Protein 3HZP (pdb70)

Solvent-accessible surface area: 6982 Å² total

B-factor: mean 21.17, std 9.74, range [8.35, 61.22]

Organism: Prochlorococcus marinus (strain NATL2A) (NCBI:txid59920)

Nearest PDB structures (foldseek):
  3hzp-assembly1_A-2  TM=1.008E+00  e=1.334E-22  Prochlorococcus marinus str. NATL2A
  3fsd-assembly1_A-2  TM=8.360E-01  e=8.174E-07  Rhodospirillum rubrum ATCC 11170
  3ksp-assembly1_A-2  TM=8.230E-01  e=1.233E-06  Exiguobacterium sibiricum 255-15
  3rob-assembly2_D  TM=6.794E-01  e=1.276E-04  Planctopirus limnophila DSM 3776
  1tp6-assembly1_A  TM=5.266E-01  e=1.057E-03  Pseudomonas aeruginosa PAO1

Sequence (123 aa):
SSKKEEEILLSSSILEAFASTTERGSSFFFLDNNATADFLFIRPSGNPLDAKGFENWSSGDLVLEEESAEITKVHKFELLGSSNAAICVFTLGSKFTTYKGTQNDDLPTVTSIFKKIDEKWKVVAWQRSSSGQSDTLW

Foldseek 3Di:
DVVVQVVVLVALVFAQPNLQSCVPFADQQEWEQEQVRDTDHNPRSSVCVVVQKGWPGKDQPDWDDWDAPPPFKIKIKTWMWTWMGGNHRIDIFTWIDIWMWGADPNDIGTYYYIHGGPDDVPD

CATH classification: 3.10.450.50

Structure (mmCIF, N/CA/C/O backbone):
data_3HZP
#
_entry.id   3HZP
#
_cell.length_a   58.046
_cell.length_b   58.046
_cell.length_c   63.620
_cell.angle_alpha   90.000
_cell.angle_beta   90.000
_cell.angle_gamma   120.000
#
_symmetry.space_group_name_H-M   'P 32 2 1'
#
loop_
_entity.id
_entity.type
_entity.pdbx_description
1 polymer 'NTF2-like protein of unknown function'
2 non-polymer 'PENTAETHYLENE GLYCOL'
3 water water
#
loop_
_atom_site.group_PDB
_atom_site.id
_atom_site.type_symbol
_atom_site.label_atom_id
_atom_site.label_alt_id
_atom_site.label_comp_id
_atom_site.label_asym_id
_atom_site.label_entity_id
_atom_site.label_seq_id
_atom_site.pdbx_PDB_ins_code
_atom_site.Cartn_x
_atom_site.Cartn_y
_atom_site.Cartn_z
_atom_site.occupancy
_atom_site.B_iso_or_equiv
_atom_site.auth_seq_id
_atom_site.auth_comp_id
_atom_site.auth_asym_id
_atom_site.auth_atom_id
_atom_site.pdbx_PDB_model_num
ATOM 9 N N . SER A 1 3 ? 21.053 10.985 -3.003 1.00 37.04 2 SER A N 1
ATOM 10 C CA . SER A 1 3 ? 21.272 9.662 -2.463 1.00 32.31 2 SER A CA 1
ATOM 11 C C . SER A 1 3 ? 22.110 9.756 -1.223 1.00 32.34 2 SER A C 1
ATOM 12 O O . SER A 1 3 ? 22.877 10.694 -1.056 1.00 29.85 2 SER A O 1
A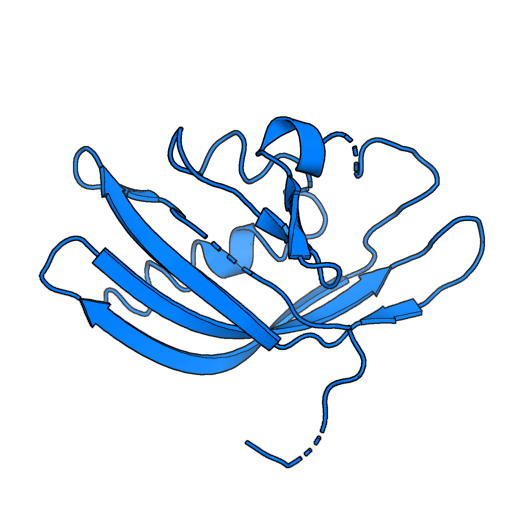TOM 15 N N . SER A 1 4 ? 21.965 8.783 -0.332 1.00 28.04 3 SER A N 1
ATOM 16 C CA . SER A 1 4 ? 22.797 8.781 0.858 1.00 24.72 3 SER A CA 1
ATOM 17 C C . SER A 1 4 ? 24.243 8.627 0.535 1.00 22.04 3 SER A C 1
ATOM 18 O O . SER A 1 4 ? 25.089 9.166 1.273 1.00 24.67 3 SER A O 1
ATOM 21 N N A LYS A 1 5 ? 24.609 7.872 -0.485 0.50 21.62 4 LYS A N 1
ATOM 22 N N B LYS A 1 5 ? 24.544 7.908 -0.536 0.50 21.99 4 LYS A N 1
ATOM 23 C CA A LYS A 1 5 ? 26.010 7.807 -0.798 0.50 22.80 4 LYS A CA 1
ATOM 24 C CA B LYS A 1 5 ? 25.904 7.707 -0.967 0.50 22.38 4 LYS A CA 1
ATOM 25 C C A LYS A 1 5 ? 26.402 9.283 -0.932 0.50 22.91 4 LYS A C 1
ATOM 26 C C B LYS A 1 5 ? 26.565 9.076 -1.220 0.50 21.88 4 LYS A C 1
ATOM 27 O O A LYS A 1 5 ? 27.117 9.827 -0.122 0.50 21.84 4 LYS A O 1
ATOM 28 O O B LYS A 1 5 ? 27.714 9.287 -0.819 0.50 16.65 4 LYS A O 1
ATOM 39 N N . GLU A 1 6 ? 25.814 9.973 -1.890 1.00 24.41 5 GLU A N 1
ATOM 40 C CA . GLU A 1 6 ? 26.218 11.373 -2.145 1.00 22.74 5 GLU A CA 1
ATOM 41 C C . GLU A 1 6 ? 26.304 12.318 -0.907 1.00 22.51 5 GLU A C 1
ATOM 42 O O . GLU A 1 6 ? 27.251 13.092 -0.788 1.00 21.27 5 GLU A O 1
ATOM 45 N N A GLU A 1 7 ? 25.345 12.230 0.006 0.50 22.45 6 GLU A N 1
ATOM 46 N N B GLU A 1 7 ? 25.365 12.229 0.024 0.50 23.06 6 GLU A N 1
ATOM 47 C CA A GLU A 1 7 ? 25.341 13.005 1.244 0.50 20.59 6 GLU A CA 1
ATOM 48 C CA B GLU A 1 7 ? 25.390 13.060 1.222 0.50 22.27 6 GLU A CA 1
ATOM 49 C C A GLU A 1 7 ? 26.581 12.676 2.114 0.50 20.63 6 GLU A C 1
ATOM 50 C C B GLU A 1 7 ? 26.558 12.684 2.174 0.50 21.20 6 GLU A C 1
ATOM 51 O O A GLU A 1 7 ? 27.290 13.558 2.640 0.50 19.32 6 GLU A O 1
ATOM 52 O O B GLU A 1 7 ? 27.202 13.551 2.813 0.50 18.39 6 GLU A O 1
ATOM 63 N N . ILE A 1 8 ? 26.813 11.389 2.283 1.00 20.33 7 ILE A N 1
ATOM 64 C CA . ILE A 1 8 ? 27.943 10.902 3.082 1.00 18.27 7 ILE A CA 1
ATOM 65 C C . ILE A 1 8 ? 29.271 11.208 2.369 1.00 17.96 7 ILE A C 1
ATOM 66 O O . ILE A 1 8 ? 30.237 11.643 3.015 1.00 16.88 7 ILE A O 1
ATOM 71 N N A LEU A 1 9 ? 29.299 11.089 1.048 0.50 16.60 8 LEU A N 1
ATOM 72 N N B LEU A 1 9 ? 29.354 11.034 1.049 0.50 17.43 8 LEU A N 1
ATOM 73 C CA A LEU A 1 9 ? 30.459 11.480 0.291 0.50 17.10 8 LEU A CA 1
ATOM 74 C CA B LEU A 1 9 ? 30.597 11.318 0.338 0.50 18.54 8 LEU A CA 1
ATOM 75 C C A LEU A 1 9 ? 30.720 12.975 0.464 0.50 13.85 8 LEU A C 1
ATOM 76 C C B LEU A 1 9 ? 30.953 12.793 0.461 0.50 16.49 8 LEU A C 1
ATOM 77 O O A LEU A 1 9 ? 31.862 13.386 0.541 0.50 13.21 8 LEU A O 1
ATOM 78 O O B LEU A 1 9 ? 32.122 13.144 0.521 0.50 17.33 8 LEU A O 1
ATOM 83 N N A SER A 1 10 ? 29.675 13.788 0.543 0.35 14.70 9 SER A N 1
ATOM 84 N N B SER A 1 10 ? 29.942 13.647 0.498 0.35 15.93 9 SER A N 1
ATOM 85 N N C SER A 1 10 ? 29.624 13.767 0.575 0.30 15.71 9 SER A N 1
ATOM 86 C CA A SER A 1 10 ? 29.883 15.230 0.719 0.35 15.69 9 SER A CA 1
ATOM 87 C CA B SER A 1 10 ? 30.159 15.081 0.659 0.35 16.06 9 SER A CA 1
ATOM 88 C CA C SER A 1 10 ? 29.893 15.197 0.721 0.30 16.71 9 SER A CA 1
ATOM 89 C C A SER A 1 10 ? 30.589 15.497 2.050 0.35 16.39 9 SER A C 1
ATOM 90 C C B SER A 1 10 ? 30.763 15.365 2.034 0.35 15.36 9 SER A C 1
ATOM 91 C C C SER A 1 10 ? 30.626 15.454 2.033 0.30 16.65 9 SER A C 1
ATOM 92 O O A SER A 1 10 ? 31.413 16.407 2.174 0.35 16.51 9 SER A O 1
ATOM 93 O O B SER A 1 10 ? 31.709 16.152 2.178 0.35 13.64 9 SER A O 1
ATOM 94 O O C SER A 1 10 ? 31.512 16.307 2.121 0.30 17.03 9 SER A O 1
ATOM 101 N N . ILE A 1 11 ? 30.238 14.725 3.073 1.00 15.18 10 ILE A N 1
ATOM 102 C CA . ILE A 1 11 ? 30.865 14.872 4.384 1.00 15.24 10 ILE A CA 1
ATOM 103 C C . ILE A 1 11 ? 32.339 14.447 4.322 1.00 14.55 10 ILE A C 1
ATOM 104 O O . ILE A 1 11 ? 33.235 15.127 4.854 1.00 14.39 10 ILE A O 1
ATOM 109 N N . LEU A 1 12 ? 32.621 13.339 3.651 1.00 13.92 11 LEU A N 1
ATOM 110 C CA . LEU A 1 12 ? 33.992 12.888 3.527 1.00 14.67 11 LEU A CA 1
ATOM 111 C C . LEU A 1 12 ? 34.861 13.847 2.716 1.00 13.38 11 LEU A C 1
ATOM 112 O O . LEU A 1 12 ? 36.012 14.070 3.033 1.00 14.78 11 LEU A O 1
ATOM 117 N N . GLU A 1 13 ? 34.300 14.481 1.689 1.00 14.44 12 GLU A N 1
ATOM 118 C CA . GLU A 1 13 ? 35.034 15.511 0.957 1.00 13.89 12 GLU A CA 1
ATOM 119 C C . GLU A 1 13 ? 35.379 16.681 1.857 1.00 15.02 12 GLU A C 1
ATOM 120 O O . GLU A 1 13 ? 36.431 17.309 1.700 1.00 15.33 12 GLU A O 1
ATOM 126 N N . ALA A 1 14 ? 34.480 17.016 2.788 1.00 13.67 13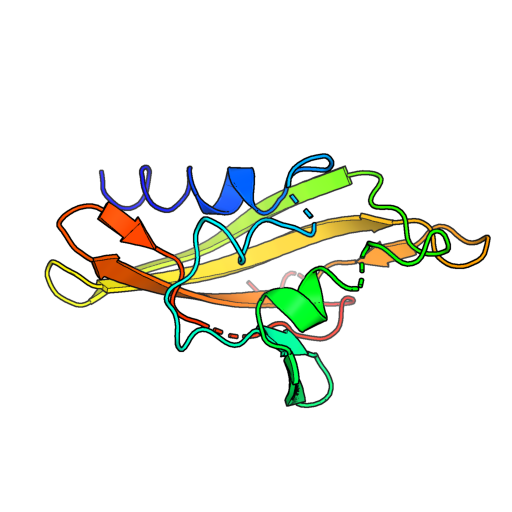 ALA A N 1
ATOM 127 C CA . ALA A 1 14 ? 34.786 18.096 3.692 1.00 14.80 13 ALA A CA 1
ATOM 128 C C . ALA A 1 14 ? 35.893 17.723 4.654 1.00 14.71 13 ALA A C 1
ATOM 129 O O . ALA A 1 14 ? 36.722 18.574 4.987 1.00 17.60 13 ALA A O 1
ATOM 131 N N . PHE A 1 15 ? 35.898 16.492 5.133 1.00 14.17 14 PHE A N 1
ATOM 132 C CA . PHE A 1 15 ? 37.014 15.987 5.942 1.00 15.42 14 PHE A CA 1
ATOM 133 C C . PHE A 1 15 ? 38.337 16.084 5.184 1.00 16.73 14 PHE A C 1
ATOM 134 O O . PHE A 1 15 ? 39.359 16.535 5.754 1.00 17.20 14 PHE A O 1
ATOM 142 N N . ALA A 1 16 ? 38.305 15.701 3.916 1.00 15.98 15 ALA A N 1
ATOM 143 C CA . ALA A 1 16 ? 39.501 15.656 3.060 1.00 17.45 15 ALA A CA 1
ATOM 144 C C . ALA A 1 16 ? 39.717 16.972 2.408 1.00 22.30 15 ALA A C 1
ATOM 145 O O . ALA A 1 16 ? 39.721 17.058 1.187 1.00 30.09 15 ALA A O 1
ATOM 147 N N . SER A 1 17 ? 39.821 17.991 3.207 1.00 23.33 16 SER A N 1
ATOM 148 C CA . SER A 1 17 ? 40.024 19.333 2.694 1.00 24.66 16 SER A CA 1
ATOM 149 C C . SER A 1 17 ? 41.088 19.970 3.533 1.00 23.80 16 SER A C 1
ATOM 150 O O . SER A 1 17 ? 41.229 19.746 4.705 1.00 23.48 16 SER A O 1
ATOM 153 N N A THR A 1 18 ? 41.911 20.779 2.890 0.50 21.34 17 THR A N 1
ATOM 154 N N B THR A 1 18 ? 41.909 20.785 2.893 0.50 22.45 17 THR A N 1
ATOM 155 C CA A THR A 1 18 ? 43.051 21.336 3.549 0.50 19.15 17 THR A CA 1
ATOM 156 C CA B THR A 1 18 ? 43.064 21.322 3.548 0.50 21.43 17 THR A CA 1
ATOM 157 C C A THR A 1 18 ? 42.717 22.303 4.694 0.50 21.65 17 THR A C 1
ATOM 158 C C B THR A 1 18 ? 42.718 22.294 4.695 0.50 22.73 17 THR A C 1
ATOM 159 O O A THR A 1 18 ? 43.410 22.355 5.705 0.50 27.20 17 THR A O 1
ATOM 160 O O B THR A 1 18 ? 43.408 22.345 5.708 0.50 27.94 17 THR A O 1
ATOM 167 N N . GLU A 1 19 ? 41.644 23.050 4.527 1.00 22.69 18 GLU A N 1
ATOM 168 C CA . GLU A 1 19 ? 41.239 24.009 5.552 1.00 24.44 18 GLU A CA 1
ATOM 169 C C . GLU A 1 19 ? 40.430 23.342 6.662 1.00 24.19 18 GLU A C 1
ATOM 170 O O . GLU A 1 19 ? 40.466 23.814 7.783 1.00 29.20 18 GLU A O 1
ATOM 176 N N . ARG A 1 20 ? 39.713 22.263 6.352 1.00 20.71 19 ARG A N 1
ATOM 177 C CA . ARG A 1 20 ? 38.735 21.756 7.329 1.00 20.38 19 ARG A CA 1
ATOM 178 C C . ARG A 1 20 ? 39.183 20.499 8.066 1.00 19.63 19 ARG A C 1
ATOM 179 O O . ARG A 1 20 ? 38.595 20.203 9.118 1.00 19.78 19 ARG A O 1
ATOM 191 N N . GLY A 1 22 ? 41.567 19.444 10.140 1.00 17.56 21 GLY A N 1
ATOM 192 C CA . GLY A 1 22 ? 41.998 19.414 11.519 1.00 17.05 21 GLY A CA 1
ATOM 193 C C . GLY A 1 22 ? 40.853 19.492 12.535 1.00 15.94 21 GLY A C 1
ATOM 194 O O . GLY A 1 22 ? 40.822 18.770 13.535 1.00 17.71 21 GLY A O 1
ATOM 195 N N A SER A 1 23 ? 39.961 20.440 12.330 0.50 17.38 22 SER A N 1
ATOM 196 N N B SER A 1 23 ? 39.869 20.341 12.239 0.50 18.92 22 SER A N 1
ATOM 197 C CA A SER A 1 23 ? 38.925 20.692 13.313 0.50 16.26 22 SER A CA 1
ATOM 198 C CA B SER A 1 23 ? 38.697 20.523 13.118 0.50 18.56 22 SER A CA 1
ATOM 199 C C A SER A 1 23 ? 37.651 19.942 13.004 0.50 14.99 22 SER A C 1
ATOM 200 C C B SER A 1 23 ? 37.446 19.746 12.644 0.50 18.34 22 SER A C 1
ATOM 201 O O A SER A 1 23 ? 36.647 20.133 13.690 0.50 14.07 22 SER A O 1
ATOM 202 O O B SER A 1 23 ? 36.351 19.882 13.203 0.50 17.11 22 SER A O 1
ATOM 207 N N A PHE A 1 24 ? 37.688 19.118 11.956 0.50 14.89 23 PHE A N 1
ATOM 208 N N B PHE A 1 24 ? 37.594 18.944 11.600 0.50 16.60 23 PHE A N 1
ATOM 209 C CA A PHE A 1 24 ? 36.463 18.581 11.374 0.50 14.18 23 PHE A CA 1
ATOM 210 C CA B PHE A 1 24 ? 36.428 18.271 11.021 0.50 15.08 23 PHE A CA 1
ATOM 211 C C A PHE A 1 24 ? 35.631 17.778 12.342 0.50 14.20 23 PHE A C 1
ATOM 212 C C B PHE A 1 24 ? 35.605 17.489 12.068 0.50 15.60 23 PHE A C 1
ATOM 213 O O A PHE A 1 24 ? 34.414 17.988 12.464 0.50 11.55 23 PHE A O 1
ATOM 214 O O B PHE A 1 24 ? 34.358 17.445 11.983 0.50 13.50 23 PHE A O 1
ATOM 229 N N . PHE A 1 25 ? 36.281 16.843 13.014 1.00 16.07 24 PHE A N 1
ATOM 230 C CA . PHE A 1 25 ? 35.557 15.968 13.943 1.00 15.20 24 PHE A CA 1
ATOM 231 C C . PHE A 1 25 ? 34.910 16.762 15.059 1.00 16.77 24 PHE A C 1
ATOM 232 O O . PHE A 1 25 ? 33.875 16.365 15.579 1.00 16.60 24 PHE A O 1
ATOM 240 N N . LEU A 1 26 ? 35.479 17.886 15.423 1.00 19.35 25 LEU A N 1
ATOM 241 C CA . LEU A 1 26 ? 34.822 18.729 16.435 1.00 21.46 25 LEU A CA 1
ATOM 242 C C . LEU A 1 26 ? 33.394 19.138 16.051 1.00 27.91 25 LEU A C 1
ATOM 243 O O . LEU A 1 26 ? 32.518 19.145 16.900 1.00 29.52 25 LEU A O 1
ATOM 248 N N . ASP A 1 27 ? 33.173 19.417 14.772 1.00 31.31 26 ASP A N 1
ATOM 249 C CA . ASP A 1 27 ? 31.870 19.869 14.265 1.00 32.60 26 ASP A CA 1
ATOM 250 C C . ASP A 1 27 ? 30.978 18.787 13.643 1.00 29.31 26 ASP A C 1
ATOM 251 O O . ASP A 1 27 ? 29.755 18.920 13.580 1.00 32.19 26 ASP A O 1
ATOM 256 N N A ASN A 1 28 ? 31.581 17.719 13.174 0.50 23.22 27 ASN A N 1
ATOM 257 N N B ASN A 1 28 ? 31.582 17.728 13.136 0.50 23.06 27 ASN A N 1
ATOM 258 C CA A ASN A 1 28 ? 30.846 16.787 12.365 0.50 23.26 27 ASN A CA 1
ATOM 259 C CA B ASN A 1 28 ? 30.845 16.783 12.322 0.50 22.96 27 ASN A CA 1
ATOM 260 C C A ASN A 1 28 ? 30.734 15.409 12.947 0.50 21.85 27 ASN A C 1
ATOM 261 C C B ASN A 1 28 ? 30.873 15.358 12.841 0.50 20.93 27 ASN A C 1
ATOM 262 O O A ASN A 1 28 ? 29.992 14.573 12.439 0.50 24.70 27 ASN A O 1
ATOM 263 O O B ASN A 1 28 ? 30.407 14.426 12.148 0.50 18.05 27 ASN A O 1
ATOM 272 N N . ALA A 1 29 ? 31.483 15.149 14.006 1.00 17.10 28 ALA A N 1
ATOM 273 C CA . ALA A 1 29 ? 31.521 13.834 14.545 1.00 17.00 28 ALA A CA 1
ATOM 274 C C . ALA A 1 29 ? 30.591 13.739 15.738 1.00 15.79 28 ALA A C 1
ATOM 275 O O . ALA A 1 29 ? 30.321 14.740 16.424 1.00 14.92 28 ALA A O 1
ATOM 277 N N . THR A 1 30 ? 30.140 12.521 15.974 1.00 14.59 29 THR A N 1
ATOM 278 C CA . THR A 1 30 ? 29.335 12.208 17.139 1.0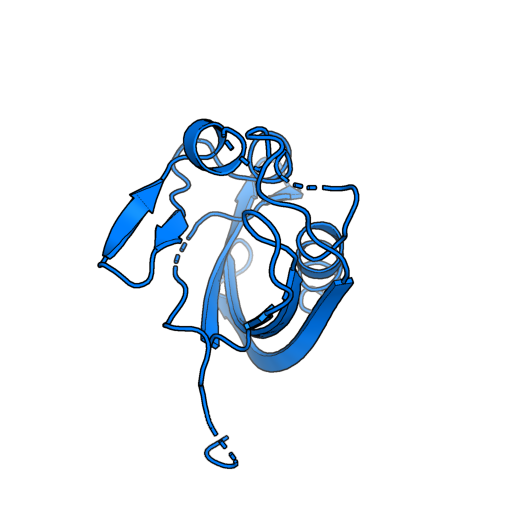0 14.15 29 THR A CA 1
ATOM 279 C C . THR A 1 30 ? 30.223 12.286 18.377 1.00 15.56 29 THR A C 1
ATOM 280 O O . THR A 1 30 ? 31.445 12.207 18.303 1.00 14.90 29 THR A O 1
ATOM 284 N N . ALA A 1 31 ? 29.618 12.474 19.540 1.00 13.48 30 ALA A N 1
ATOM 285 C CA . ALA A 1 31 ? 30.381 12.622 20.771 1.00 14.79 30 ALA A CA 1
ATOM 286 C C . ALA A 1 31 ? 31.262 11.447 21.095 1.00 16.57 30 ALA A C 1
ATOM 287 O O . ALA A 1 31 ? 32.284 11.614 21.778 1.00 18.94 30 ALA A O 1
ATOM 289 N N . ASP A 1 32 ? 30.830 10.268 20.722 1.00 16.66 31 ASP A N 1
ATOM 290 C CA . AS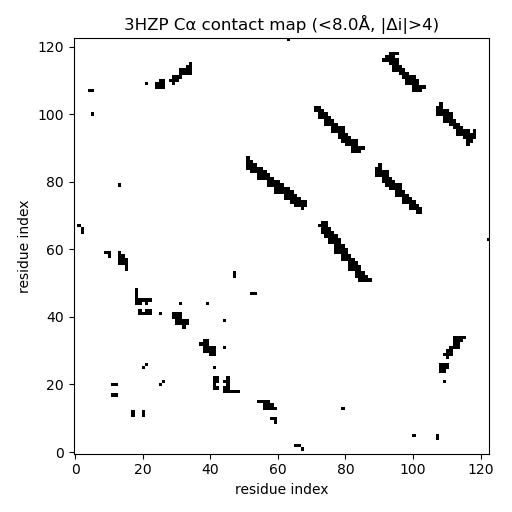P A 1 32 ? 31.601 9.050 21.035 1.00 20.28 31 ASP A CA 1
ATOM 291 C C . ASP A 1 32 ? 32.511 8.582 19.885 1.00 17.59 31 ASP A C 1
ATOM 292 O O . ASP A 1 32 ? 33.056 7.487 19.908 1.00 18.91 31 ASP A O 1
ATOM 297 N N . PHE A 1 33 ? 32.652 9.425 18.878 1.00 14.03 32 PHE A N 1
ATOM 298 C CA . PHE A 1 33 ? 33.616 9.191 17.801 1.00 13.67 32 PHE A CA 1
ATOM 299 C C . PHE A 1 33 ? 35.025 9.043 18.348 1.00 13.86 32 PHE A C 1
ATOM 300 O O . PHE A 1 33 ? 35.447 9.795 19.209 1.00 14.73 32 PHE A O 1
ATOM 308 N N . LEU A 1 34 ? 35.763 8.097 17.763 1.00 13.58 33 LEU A N 1
ATOM 309 C CA . LEU A 1 34 ? 37.213 8.060 17.870 1.00 12.35 33 LEU A CA 1
ATOM 310 C C . LEU A 1 34 ? 37.807 7.802 16.496 1.00 12.57 33 LEU A C 1
ATOM 311 O O . LEU A 1 34 ? 37.182 7.179 15.642 1.00 12.99 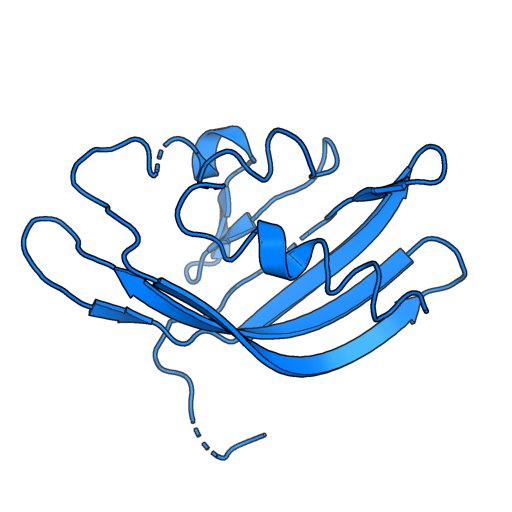33 LEU A O 1
ATOM 316 N N . PHE A 1 35 ? 39.026 8.281 16.325 1.00 11.49 34 PHE A N 1
ATOM 317 C CA . PHE A 1 35 ? 39.858 8.080 15.148 1.00 11.87 34 PHE A CA 1
ATOM 318 C C . PHE A 1 35 ? 40.962 7.114 15.527 1.00 12.01 34 PHE A C 1
ATOM 319 O O . PHE A 1 35 ? 41.730 7.394 16.466 1.00 12.61 34 PHE A O 1
ATOM 327 N N . ILE A 1 36 ? 41.016 5.961 14.869 1.00 11.27 35 ILE A N 1
ATOM 328 C CA . ILE A 1 36 ? 41.991 4.911 15.177 1.00 11.51 35 ILE A CA 1
ATOM 329 C C . ILE A 1 36 ? 43.169 5.043 14.252 1.00 11.31 35 ILE A C 1
ATOM 330 O O . ILE A 1 36 ? 43.049 4.890 13.054 1.00 12.36 35 ILE A O 1
ATOM 335 N N . ARG A 1 37 ? 44.307 5.410 14.838 1.00 12.45 36 ARG A N 1
ATOM 336 C CA . ARG A 1 37 ? 45.566 5.559 14.120 1.00 12.21 36 ARG A CA 1
ATOM 337 C C . ARG A 1 37 ? 46.107 4.207 13.652 1.00 12.63 36 ARG A C 1
ATOM 338 O O . ARG A 1 37 ? 45.667 3.135 14.143 1.00 11.57 36 ARG A O 1
ATOM 346 N N . PRO A 1 38 ? 47.093 4.225 12.748 1.00 11.87 37 PRO A N 1
ATOM 347 C CA . PRO A 1 38 ? 47.656 2.963 12.274 1.00 12.78 37 PRO A CA 1
ATOM 348 C C . PRO A 1 38 ? 48.189 2.071 13.392 1.00 12.68 37 PRO A C 1
ATOM 349 O O . PRO A 1 38 ? 48.162 0.836 13.251 1.00 11.96 37 PRO A O 1
ATOM 353 N N . SER A 1 39 ? 48.689 2.651 14.485 1.00 12.00 38 SER A N 1
ATOM 354 C CA . SER A 1 39 ? 49.108 1.928 15.649 1.00 10.60 38 SER A CA 1
ATOM 355 C C . SER A 1 39 ? 47.997 1.208 16.403 1.00 11.59 38 SER A C 1
ATOM 356 O O . SER A 1 39 ? 48.297 0.354 17.253 1.00 12.14 38 SER A O 1
ATOM 359 N N . GLY A 1 40 ? 46.753 1.587 16.143 1.00 12.19 39 GLY A N 1
ATOM 360 C CA . GLY A 1 40 ? 45.623 1.138 16.932 1.00 10.91 39 GLY A CA 1
ATOM 361 C C . GLY A 1 40 ? 45.229 2.095 18.037 1.00 11.50 39 GLY A C 1
ATOM 362 O O . GLY A 1 40 ? 44.233 1.907 18.721 1.00 12.40 39 GLY A O 1
ATOM 363 N N . ASN A 1 41 ? 46.070 3.119 18.267 1.00 11.92 40 ASN A N 1
ATOM 364 C CA . ASN A 1 41 ? 45.830 4.017 19.389 1.00 11.91 40 ASN A CA 1
ATOM 365 C C . ASN A 1 41 ? 44.773 5.074 19.020 1.00 10.72 40 ASN A C 1
ATOM 366 O O . ASN A 1 41 ? 44.860 5.705 17.957 1.00 12.03 40 ASN A O 1
ATOM 371 N N . PRO A 1 42 ? 43.749 5.227 19.849 1.00 12.58 41 PRO A N 1
ATOM 372 C CA . PRO A 1 42 ? 42.688 6.180 19.532 1.00 12.79 41 PRO A CA 1
ATOM 373 C C . PRO A 1 42 ? 43.054 7.621 19.753 1.00 12.98 41 PRO A C 1
ATOM 374 O O . PRO A 1 42 ? 43.873 7.941 20.638 1.00 12.96 41 PRO A O 1
ATOM 378 N N . LEU A 1 43 ? 42.410 8.483 18.969 1.00 12.49 42 LEU A N 1
ATOM 379 C CA . LEU A 1 43 ? 42.361 9.934 19.230 1.00 12.57 42 LEU A CA 1
ATOM 380 C C . LEU A 1 43 ? 40.916 10.370 19.207 1.00 13.72 42 LEU A C 1
ATOM 381 O O . LEU A 1 43 ? 40.144 9.923 18.366 1.00 14.19 42 LEU A O 1
ATOM 386 N N . ASP A 1 44 ? 40.540 11.248 20.127 1.00 13.53 43 ASP A N 1
ATOM 387 C CA . ASP A 1 44 ? 39.228 11.865 20.024 1.00 14.40 43 ASP A CA 1
ATOM 388 C C . ASP A 1 44 ? 39.281 13.116 19.118 1.00 13.06 43 ASP A C 1
ATOM 389 O O . ASP A 1 44 ? 40.316 13.446 18.520 1.00 13.34 43 ASP A O 1
ATOM 394 N N . ALA A 1 45 ? 38.138 13.791 18.947 1.00 13.43 44 ALA A N 1
ATOM 395 C CA . ALA A 1 45 ? 38.092 14.910 18.002 1.00 13.25 44 ALA A CA 1
ATOM 396 C C . ALA A 1 45 ? 39.111 15.987 18.366 1.00 14.45 44 ALA A C 1
ATOM 397 O O . ALA A 1 45 ? 39.764 16.566 17.491 1.00 14.56 44 ALA A O 1
ATOM 399 N N . LYS A 1 46 ? 39.272 16.265 19.647 1.00 12.99 45 LYS A N 1
ATOM 400 C CA . LYS A 1 46 ? 40.219 17.292 20.076 1.00 14.03 45 LYS A CA 1
ATOM 401 C C . LYS A 1 46 ? 41.655 16.830 19.897 1.00 14.66 45 LYS A C 1
ATOM 402 O O . LYS A 1 46 ? 42.500 17.596 19.447 1.00 16.11 45 LYS A O 1
ATOM 406 N N . GLY A 1 47 ? 41.920 15.582 20.230 1.00 15.11 46 GLY A N 1
ATOM 407 C CA . GLY A 1 47 ? 43.233 14.996 19.993 1.00 15.37 46 GLY A CA 1
ATOM 408 C C . GLY A 1 47 ? 43.632 15.065 18.536 1.00 16.28 46 GLY A C 1
ATOM 409 O O . GLY A 1 47 ? 44.799 15.351 18.191 1.00 17.47 46 GLY A O 1
ATOM 410 N N . PHE A 1 48 ? 42.672 14.807 17.651 1.00 15.11 47 PHE A N 1
ATOM 411 C CA . PHE A 1 48 ? 42.939 14.879 16.217 1.00 15.21 47 PHE A CA 1
ATOM 412 C C . PHE A 1 48 ? 43.278 16.326 15.820 1.00 15.85 47 PHE A C 1
ATOM 413 O O . PHE A 1 48 ? 44.229 16.579 15.089 1.00 16.41 47 PHE A O 1
ATOM 421 N N . GLU A 1 49 ? 42.505 17.282 16.318 1.00 15.04 48 GLU A N 1
ATOM 422 C CA . GLU A 1 49 ? 42.754 18.658 15.982 1.00 17.25 48 GLU A CA 1
ATOM 423 C C . GLU A 1 49 ? 44.122 19.085 16.512 1.00 18.35 48 GLU A C 1
ATOM 424 O O . GLU A 1 49 ? 44.813 19.857 15.863 1.00 18.74 48 GLU A O 1
ATOM 430 N N . ASN A 1 50 ? 44.491 18.573 17.679 1.00 16.55 49 ASN A N 1
ATOM 431 C CA . ASN A 1 50 ? 45.779 18.955 18.306 1.00 19.25 49 ASN A CA 1
ATOM 432 C C . ASN A 1 50 ? 46.971 18.551 17.448 1.00 22.67 49 ASN A C 1
ATOM 433 O O . ASN A 1 50 ? 48.021 19.210 17.455 1.00 21.67 49 ASN A O 1
ATOM 454 N N . TRP A 1 52 ? 47.054 18.493 14.197 1.00 32.22 51 TRP A N 1
ATOM 455 C CA . TRP A 1 52 ? 47.134 19.373 13.044 1.00 35.55 51 TRP A CA 1
ATOM 456 C C . TRP A 1 52 ? 47.412 20.790 13.460 1.00 38.42 51 TRP A C 1
ATOM 457 O O . TRP A 1 52 ? 47.734 21.622 12.622 1.00 40.99 51 TRP A O 1
ATOM 468 N N . SER A 1 53 ? 47.302 21.067 14.755 1.00 43.29 52 SER A N 1
ATOM 469 C CA . SER A 1 53 ? 47.522 22.412 15.266 1.00 45.70 52 SER A CA 1
ATOM 470 C C . SER A 1 53 ? 49.010 22.660 15.451 1.00 49.04 52 SER A C 1
ATOM 471 O O . SER A 1 53 ? 49.441 23.793 15.663 1.00 50.07 52 SER A O 1
ATOM 474 N N . SER A 1 54 ? 49.795 21.595 15.366 1.00 50.44 53 SER A N 1
ATOM 475 C CA . SER A 1 54 ? 51.199 21.648 15.756 1.00 51.87 53 SER A CA 1
ATOM 476 C C . SER A 1 54 ? 51.996 22.806 15.154 1.00 50.13 53 SER A C 1
ATOM 477 O O . SER A 1 54 ? 52.701 23.513 15.877 1.00 51.50 53 SER A O 1
ATOM 480 N N . GLY A 1 55 ? 51.863 23.001 13.844 1.00 46.69 54 GLY A N 1
ATOM 481 C CA . GLY A 1 55 ? 52.687 23.955 13.109 1.00 42.70 54 GLY A CA 1
ATOM 482 C C . GLY A 1 55 ? 53.687 23.204 12.248 1.00 38.95 54 GLY A C 1
ATOM 483 O O . GLY A 1 55 ? 53.981 23.601 11.120 1.00 40.33 54 GLY A O 1
ATOM 484 N N . ASP A 1 56 ? 54.206 22.112 12.796 1.00 34.25 55 ASP A N 1
ATOM 485 C CA . ASP A 1 56 ? 55.153 21.255 12.112 1.00 32.33 55 ASP A CA 1
ATOM 486 C C . ASP A 1 56 ? 54.454 20.362 11.087 1.00 27.92 55 ASP A C 1
ATOM 487 O O . ASP A 1 56 ? 55.110 19.788 10.254 1.00 25.18 55 ASP A O 1
ATOM 492 N N . LEU A 1 57 ? 53.141 20.206 11.198 1.00 26.44 56 LEU A N 1
ATOM 493 C CA . LEU A 1 57 ? 52.403 19.310 10.309 1.00 25.23 56 LEU A CA 1
ATOM 494 C C . LEU A 1 57 ? 51.397 20.100 9.455 1.00 24.77 56 LEU A C 1
ATOM 495 O O . LEU A 1 57 ? 50.469 20.707 9.977 1.00 24.98 56 LEU A O 1
ATOM 500 N N . VAL A 1 58 ? 51.588 20.100 8.133 1.00 21.61 57 VAL A N 1
ATOM 501 C CA . VAL A 1 58 ? 50.753 20.903 7.249 1.00 19.81 57 VAL A CA 1
ATOM 502 C C . VAL A 1 58 ? 50.182 20.019 6.129 1.00 18.73 57 VAL A C 1
ATOM 503 O O . VAL A 1 58 ? 50.938 19.327 5.473 1.00 18.35 57 VAL A O 1
ATOM 507 N N . LEU A 1 59 ? 48.865 20.046 5.925 1.00 16.44 58 LEU A N 1
ATOM 508 C CA . LEU A 1 59 ? 48.235 19.295 4.843 1.00 16.36 58 LEU A CA 1
ATOM 509 C C . LEU A 1 59 ? 48.291 20.145 3.595 1.00 14.82 58 LEU A C 1
ATOM 510 O O . LEU A 1 59 ? 47.826 21.276 3.605 1.00 17.02 58 LEU A O 1
ATOM 515 N N A GLU A 1 60 ? 48.856 19.575 2.531 0.35 13.35 59 GLU A N 1
ATOM 516 N N B GLU A 1 60 ? 48.851 19.597 2.520 0.35 14.04 59 GLU A N 1
ATOM 517 N N C GLU A 1 60 ? 48.828 19.586 2.518 0.30 14.22 59 GLU A N 1
ATOM 518 C CA A GLU A 1 60 ? 49.014 20.228 1.223 0.35 11.65 59 GLU A CA 1
ATOM 519 C CA B GLU A 1 60 ? 48.951 20.301 1.235 0.35 13.10 59 GLU A CA 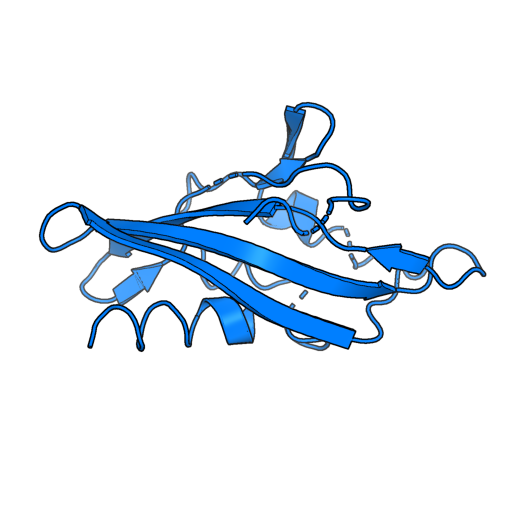1
ATOM 520 C CA C GLU A 1 60 ? 48.942 20.293 1.243 0.30 13.43 59 GLU A CA 1
ATOM 521 C C A GLU A 1 60 ? 47.859 19.892 0.275 0.35 11.91 59 GLU A C 1
ATOM 522 C C B GLU A 1 60 ? 47.859 19.890 0.243 0.35 12.75 59 GLU A C 1
ATOM 523 C C C GLU A 1 60 ? 47.853 19.891 0.248 0.30 12.92 59 GLU A C 1
ATOM 524 O O A GLU A 1 60 ? 47.427 20.746 -0.521 0.35 12.41 59 GLU A O 1
ATOM 525 O O B GLU A 1 60 ? 47.461 20.696 -0.615 0.35 13.25 59 GLU A O 1
ATOM 526 O O C GLU A 1 60 ? 47.455 20.699 -0.605 0.30 13.32 59 GLU A O 1
ATOM 542 N N . SER A 1 61 ? 47.374 18.652 0.361 1.00 12.22 60 SER A N 1
ATOM 543 C CA . SER A 1 61 ? 46.209 18.194 -0.423 1.00 12.54 60 SER A CA 1
ATOM 544 C C . SER A 1 61 ? 45.658 16.959 0.219 1.00 14.19 60 SER A C 1
ATOM 545 O O . SER A 1 61 ? 46.404 16.195 0.822 1.00 13.84 60 SER A O 1
ATOM 548 N N . ALA A 1 62 ? 44.365 16.720 0.042 1.00 14.54 61 ALA A N 1
ATOM 549 C CA . ALA A 1 62 ? 43.753 15.466 0.438 1.00 14.21 61 ALA A CA 1
ATOM 550 C C . ALA A 1 62 ? 42.572 15.210 -0.479 1.00 14.66 61 ALA A C 1
ATOM 551 O O . ALA A 1 62 ? 41.862 16.125 -0.883 1.00 18.60 61 ALA A O 1
ATOM 553 N N . GLU A 1 63 ? 42.391 13.967 -0.851 1.00 15.85 62 GLU A N 1
ATOM 554 C CA . GLU A 1 63 ? 41.270 13.640 -1.708 1.00 17.17 62 GLU A CA 1
ATOM 555 C C . GLU A 1 63 ? 40.695 12.282 -1.383 1.00 17.85 62 GLU A C 1
ATOM 556 O O . GLU A 1 63 ? 41.399 11.385 -0.889 1.00 18.68 62 GLU A O 1
ATOM 562 N N . ILE A 1 64 ? 39.409 12.129 -1.657 1.00 16.84 63 ILE A N 1
ATOM 563 C CA . ILE A 1 64 ? 38.769 10.803 -1.618 1.00 15.64 63 ILE A CA 1
ATOM 564 C C . ILE A 1 64 ? 39.110 10.146 -2.964 1.00 16.93 63 ILE A C 1
ATOM 565 O O . ILE A 1 64 ? 38.416 10.348 -3.971 1.00 17.42 63 ILE A O 1
ATOM 570 N N . THR A 1 65 ? 40.193 9.395 -3.022 1.00 15.73 64 THR A N 1
ATOM 571 C CA . THR A 1 65 ? 40.693 8.818 -4.243 1.00 16.26 64 THR A CA 1
ATOM 572 C C . THR A 1 65 ? 39.744 7.770 -4.835 1.00 16.65 64 THR A C 1
ATOM 573 O O . THR A 1 65 ? 39.482 7.733 -6.040 1.00 17.87 64 THR A O 1
ATOM 577 N N . LYS A 1 66 ? 39.255 6.883 -3.978 1.00 14.88 65 LYS A N 1
ATOM 578 C CA . LYS A 1 66 ? 38.413 5.790 -4.441 1.00 15.00 65 LYS A CA 1
ATOM 579 C C . LYS A 1 66 ? 37.586 5.284 -3.290 1.00 14.36 65 LYS A C 1
ATOM 580 O O . LYS A 1 66 ? 38.138 5.052 -2.200 1.00 15.06 65 LYS A O 1
ATOM 586 N N . VAL A 1 67 ? 36.291 5.122 -3.528 1.00 14.40 66 VAL A N 1
ATOM 587 C CA . VAL A 1 67 ? 35.390 4.492 -2.593 1.00 14.22 66 VAL A CA 1
ATOM 588 C C . VAL A 1 67 ? 35.286 3.027 -2.958 1.00 15.48 66 VAL A C 1
ATOM 589 O O . VAL A 1 67 ? 34.917 2.671 -4.082 1.00 17.11 66 VAL A O 1
ATOM 593 N N . HIS A 1 68 ? 35.621 2.179 -2.007 1.00 12.40 67 HIS A N 1
ATOM 594 C CA . HIS A 1 68 ? 35.601 0.718 -2.186 1.00 11.96 67 HIS A CA 1
ATOM 595 C C . HIS A 1 68 ? 34.341 0.086 -1.699 1.00 14.75 67 HIS A C 1
ATOM 596 O O . HIS A 1 68 ? 33.991 -0.999 -2.189 1.00 14.63 67 HIS A O 1
ATOM 603 N N . LYS A 1 69 ? 33.663 0.694 -0.731 1.00 14.21 68 LYS A N 1
ATOM 604 C CA . LYS A 1 69 ? 32.427 0.122 -0.181 1.00 14.91 68 LYS A CA 1
ATOM 605 C C . LYS A 1 69 ? 31.566 1.264 0.306 1.00 13.50 68 LYS A C 1
ATOM 606 O O . LYS A 1 69 ? 32.063 2.174 0.990 1.00 13.81 68 LYS A O 1
ATOM 612 N N . PHE A 1 70 ? 30.295 1.240 -0.047 1.00 13.02 69 PHE A N 1
ATOM 613 C CA . PHE A 1 70 ? 29.334 2.135 0.568 1.00 13.07 69 PHE A CA 1
ATOM 614 C C . PHE A 1 70 ? 28.055 1.363 0.753 1.00 14.01 69 PHE A C 1
ATOM 615 O O . PHE A 1 70 ? 27.565 0.780 -0.216 1.00 16.01 69 PHE A O 1
ATOM 623 N N . GLU A 1 71 ? 27.477 1.397 1.949 1.00 13.20 70 GLU A N 1
ATOM 624 C CA . GLU A 1 71 ? 26.120 0.918 2.096 1.00 13.40 70 GLU A CA 1
ATOM 625 C C . GLU A 1 71 ? 25.476 1.489 3.328 1.00 13.02 70 GLU A C 1
ATOM 626 O O . GLU A 1 71 ? 26.131 1.738 4.336 1.00 13.54 70 GLU A O 1
ATOM 632 N N . LEU A 1 72 ? 24.175 1.699 3.228 1.00 12.88 71 LEU A N 1
ATOM 633 C CA . LEU A 1 72 ? 23.369 2.005 4.401 1.00 13.61 71 LEU A CA 1
ATOM 634 C C . LEU A 1 72 ? 23.276 0.784 5.285 1.00 16.26 71 LEU A C 1
ATOM 635 O O . LEU A 1 72 ? 23.215 -0.343 4.760 1.00 17.31 71 LEU A O 1
ATOM 640 N N . LEU A 1 73 ? 23.261 1.008 6.590 1.00 15.17 72 LEU A N 1
ATOM 641 C CA . LEU A 1 73 ? 23.097 -0.029 7.604 1.00 15.89 72 LEU A CA 1
ATOM 642 C C . LEU A 1 73 ? 21.829 0.381 8.329 1.00 20.14 72 LEU A C 1
ATOM 643 O O . LEU A 1 73 ? 21.848 1.129 9.298 1.00 19.21 72 LEU A O 1
ATOM 648 N N . GLY A 1 74 ? 20.712 -0.038 7.773 1.00 25.79 73 GLY A N 1
ATOM 649 C CA . GLY A 1 74 ? 19.437 0.537 8.108 1.00 26.74 73 GLY A CA 1
ATOM 650 C C . GLY A 1 74 ? 19.362 1.917 7.558 1.00 26.44 73 GLY A C 1
ATOM 651 O O . GLY A 1 74 ? 20.201 2.362 6.776 1.00 27.70 73 GLY A O 1
ATOM 652 N N A SER A 1 75 ? 18.386 2.642 8.065 0.50 25.65 74 SER A N 1
ATOM 653 N N B SER A 1 75 ? 18.346 2.669 7.965 0.50 25.61 74 SER A N 1
ATOM 654 C CA A SER A 1 75 ? 18.023 3.898 7.529 0.50 22.56 74 SER A CA 1
ATOM 655 C CA B SER A 1 75 ? 18.137 3.964 7.384 0.50 23.40 74 SER A CA 1
ATOM 656 C C A SER A 1 75 ? 18.924 5.025 8.059 0.50 20.08 74 SER A C 1
ATOM 657 C C B SER A 1 75 ? 19.007 5.052 8.024 0.50 20.26 74 SER A C 1
ATOM 658 O O A SER A 1 75 ? 19.088 6.050 7.408 0.50 22.48 74 SER A O 1
ATOM 659 O O B SER A 1 75 ? 19.216 6.102 7.417 0.50 23.91 74 SER A O 1
ATOM 664 N N . ASN A 1 76 ? 19.510 4.786 9.223 1.00 20.62 75 ASN A N 1
ATOM 665 C CA . ASN A 1 76 ? 20.186 5.830 10.005 1.00 18.04 75 ASN A CA 1
ATOM 666 C C . ASN A 1 76 ? 21.645 5.589 10.308 1.00 15.97 75 ASN A C 1
ATOM 667 O O . ASN A 1 76 ? 22.213 6.208 11.208 1.00 14.49 75 ASN A O 1
ATOM 672 N N . ALA A 1 77 ? 22.266 4.657 9.576 1.00 14.15 76 ALA A N 1
ATOM 673 C CA . ALA A 1 77 ? 23.691 4.436 9.691 1.00 13.66 76 ALA A CA 1
ATOM 674 C C . ALA A 1 77 ? 24.252 4.019 8.334 1.00 12.89 76 ALA A C 1
ATOM 675 O O . ALA A 1 77 ? 23.507 3.668 7.446 1.00 12.79 76 ALA A O 1
ATOM 677 N N . ALA A 1 78 ? 25.562 4.050 8.227 1.00 12.83 77 ALA A N 1
ATOM 678 C CA . ALA A 1 78 ? 26.227 3.675 6.985 1.00 11.90 77 ALA A CA 1
ATOM 679 C C . ALA A 1 78 ? 27.663 3.348 7.215 1.00 12.53 77 ALA A C 1
ATOM 680 O O . ALA A 1 78 ? 28.295 3.814 8.175 1.00 13.70 77 ALA A O 1
ATOM 682 N N . ILE A 1 79 ? 28.217 2.578 6.284 1.00 13.15 78 ILE A N 1
ATOM 683 C CA . ILE A 1 79 ? 29.631 2.309 6.211 1.00 13.14 78 ILE A CA 1
ATOM 684 C C . ILE A 1 79 ? 30.160 2.862 4.881 1.00 12.47 78 ILE A C 1
ATOM 685 O O . ILE A 1 79 ? 29.545 2.645 3.848 1.00 12.83 78 ILE A O 1
ATOM 690 N N . CYS A 1 80 ? 31.334 3.494 4.936 1.00 12.59 79 CYS A N 1
ATOM 691 C CA . CYS A 1 80 ? 32.045 3.890 3.739 1.00 13.11 79 CYS A CA 1
ATOM 692 C C . CYS A 1 80 ? 33.515 3.572 3.917 1.00 12.54 79 CYS A C 1
ATOM 693 O O . CYS A 1 80 ? 34.162 4.064 4.869 1.00 13.49 79 CYS A O 1
ATOM 696 N N . VAL A 1 81 ? 34.045 2.779 3.008 1.00 12.99 80 VAL A N 1
ATOM 697 C CA . VAL A 1 81 ? 35.449 2.425 2.977 1.00 13.09 80 VAL A CA 1
ATOM 698 C C . VAL A 1 81 ? 36.084 3.078 1.786 1.00 13.27 80 VAL A C 1
ATOM 699 O O . VAL A 1 81 ? 35.548 2.968 0.680 1.00 13.45 80 VAL A O 1
ATOM 703 N N . PHE A 1 82 ? 37.213 3.752 1.977 1.00 12.72 81 PHE A N 1
ATOM 704 C CA . PHE A 1 82 ? 37.841 4.485 0.904 1.00 13.15 81 PHE A CA 1
ATOM 705 C C . PHE A 1 82 ? 39.322 4.572 1.065 1.00 14.34 81 PHE A C 1
ATOM 706 O O . PHE A 1 82 ? 39.875 4.310 2.139 1.00 14.73 81 PHE A O 1
ATOM 714 N N . THR A 1 83 ? 40.002 4.915 -0.027 1.00 13.86 82 THR A N 1
ATOM 715 C CA . THR A 1 83 ? 41.411 5.268 -0.005 1.00 14.33 82 THR A CA 1
ATOM 716 C C . THR A 1 83 ? 41.493 6.772 0.004 1.00 15.30 82 THR A C 1
ATOM 717 O O . THR A 1 83 ? 40.833 7.447 -0.798 1.00 15.56 82 THR A O 1
ATOM 721 N N . LEU A 1 84 ? 42.243 7.297 0.957 1.00 15.55 83 LEU A N 1
ATOM 722 C CA . LEU A 1 84 ? 42.436 8.737 1.139 1.00 16.55 83 LEU A CA 1
ATOM 723 C C . LEU A 1 84 ? 43.828 9.063 0.622 1.00 18.87 83 LEU A C 1
ATOM 724 O O . LEU A 1 84 ? 44.822 8.539 1.127 1.00 21.02 83 LEU A O 1
ATOM 729 N N . GLY A 1 85 ? 43.946 9.884 -0.403 1.00 15.22 84 GLY A N 1
ATOM 730 C CA . GLY A 1 85 ? 45.259 10.251 -0.938 1.00 16.20 84 GLY A CA 1
ATOM 731 C C . GLY A 1 85 ? 45.628 11.646 -0.485 1.00 17.04 84 GLY A C 1
ATOM 732 O O . GLY A 1 85 ? 44.886 12.582 -0.774 1.00 19.90 84 GLY A O 1
ATOM 733 N N . SER A 1 86 ? 46.721 11.787 0.275 1.00 15.94 85 SER A N 1
ATOM 734 C CA . SER A 1 86 ? 47.130 13.066 0.797 1.00 15.58 85 SER A CA 1
ATOM 735 C C . SER A 1 86 ? 48.577 13.349 0.539 1.00 14.81 85 SER A C 1
ATOM 736 O O . SER A 1 86 ? 49.394 12.440 0.367 1.00 15.49 85 SER A O 1
ATOM 739 N N . LYS A 1 87 ? 48.887 14.648 0.516 1.00 14.62 86 LYS A N 1
ATOM 740 C CA . LYS A 1 87 ? 50.243 15.126 0.565 1.00 13.67 86 LYS A CA 1
ATOM 741 C C . LYS A 1 87 ? 50.378 16.026 1.771 1.00 13.63 86 LYS A C 1
ATOM 742 O O . LYS A 1 87 ? 49.533 16.875 1.983 1.00 13.39 86 LYS A O 1
ATOM 748 N N . PHE A 1 88 ? 51.415 15.826 2.586 1.00 14.78 87 PHE A N 1
ATOM 749 C CA . PHE A 1 88 ? 51.587 16.663 3.739 1.00 14.38 87 PHE A CA 1
ATOM 750 C C . PHE A 1 88 ? 53.047 16.916 3.976 1.00 15.37 87 PHE A C 1
ATOM 751 O O . PHE A 1 88 ? 53.886 16.178 3.509 1.00 17.33 87 PHE A O 1
ATOM 759 N N A THR A 1 89 ? 53.334 18.006 4.655 0.50 13.68 88 THR A N 1
ATOM 760 N N B THR A 1 89 ? 53.349 17.966 4.697 0.50 15.13 88 THR A N 1
ATOM 761 C CA A THR A 1 89 ? 54.683 18.340 5.071 0.50 14.24 88 THR A CA 1
ATOM 762 C CA B THR A 1 89 ? 54.719 18.241 5.052 0.50 16.49 88 THR A CA 1
ATOM 763 C C A THR A 1 89 ? 54.758 18.044 6.574 0.50 17.02 88 THR A C 1
ATOM 764 C C B THR A 1 89 ? 54.850 18.185 6.563 0.50 18.89 88 THR A C 1
ATOM 765 O O A THR A 1 89 ? 53.814 18.304 7.326 0.50 16.77 88 THR A O 1
ATOM 766 O O B THR A 1 89 ? 54.074 18.808 7.299 0.50 17.04 88 THR A O 1
ATOM 773 N N . TYR A 1 90 ? 55.875 17.469 7.007 1.00 20.52 89 TYR A N 1
ATOM 774 C CA . TYR A 1 90 ? 56.083 17.236 8.434 1.00 26.69 89 TYR A CA 1
ATOM 775 C C . TYR A 1 90 ? 57.506 17.582 8.767 1.00 28.87 89 TYR A C 1
ATOM 776 O O . TYR A 1 90 ? 58.432 17.024 8.172 1.00 30.54 89 TYR A O 1
ATOM 785 N N . LYS A 1 91 ? 57.667 18.565 9.645 1.00 31.94 90 LYS A N 1
ATOM 786 C CA . LYS A 1 91 ? 58.974 18.928 10.160 1.00 35.41 90 LYS A CA 1
ATOM 787 C C . LYS A 1 91 ? 59.965 18.968 9.023 1.00 37.10 90 LYS A C 1
ATOM 788 O O . LYS A 1 91 ? 61.016 18.334 9.091 1.00 38.31 90 LYS A O 1
ATOM 790 N N . GLY A 1 92 ? 59.610 19.676 7.952 1.00 35.81 91 GLY A N 1
ATOM 791 C CA . GLY A 1 92 ? 60.549 19.923 6.873 1.00 36.63 91 GLY A CA 1
ATOM 792 C C . GLY A 1 92 ? 60.595 18.944 5.703 1.00 38.47 91 GLY A C 1
ATOM 793 O O . GLY A 1 92 ? 61.413 19.131 4.806 1.00 41.77 91 GLY A O 1
ATOM 794 N N . THR A 1 93 ? 59.755 17.906 5.677 1.00 34.28 92 THR A N 1
ATOM 795 C CA . THR A 1 93 ? 59.757 16.985 4.525 1.00 33.60 92 THR A CA 1
ATOM 796 C C . THR A 1 93 ? 58.348 16.711 3.992 1.00 26.50 92 THR A C 1
ATOM 797 O O . THR A 1 93 ? 57.421 16.589 4.784 1.00 24.02 92 THR A O 1
ATOM 801 N N . GLN A 1 94 ? 58.201 16.675 2.664 1.00 26.57 93 GLN A N 1
ATOM 802 C CA . GLN A 1 94 ? 56.934 16.298 2.041 1.00 26.79 93 GLN A CA 1
ATOM 803 C C . GLN A 1 94 ? 56.805 14.794 1.987 1.00 26.65 93 GLN A C 1
ATOM 804 O O . GLN A 1 94 ? 57.765 14.063 1.712 1.00 26.77 93 GLN A O 1
ATOM 810 N N . ASN A 1 95 ? 55.586 14.356 2.230 1.00 22.53 94 ASN A N 1
ATOM 811 C CA . ASN A 1 95 ? 55.216 12.956 2.217 1.00 24.74 94 ASN A CA 1
ATOM 812 C C . ASN A 1 95 ? 53.927 12.748 1.445 1.00 22.15 94 ASN A C 1
ATOM 813 O O . ASN A 1 95 ? 53.059 13.600 1.477 1.00 19.63 94 ASN A O 1
ATOM 818 N N . ASP A 1 96 ? 53.815 11.606 0.780 1.00 18.67 95 ASP A N 1
ATOM 819 C CA . ASP A 1 96 ? 52.575 11.121 0.216 1.00 17.36 95 ASP A CA 1
ATOM 820 C C . ASP A 1 96 ? 52.008 10.126 1.236 1.00 18.17 95 ASP A C 1
ATOM 821 O O . ASP A 1 96 ? 52.771 9.464 1.968 1.00 19.51 95 ASP A O 1
ATOM 826 N N . ASP A 1 97 ? 50.689 10.026 1.288 1.00 15.40 96 ASP A N 1
ATOM 827 C CA . ASP A 1 97 ? 50.027 9.157 2.237 1.00 15.16 96 ASP A CA 1
ATOM 828 C C . ASP A 1 97 ? 48.825 8.552 1.522 1.00 15.38 96 ASP A C 1
ATOM 829 O O . ASP A 1 97 ? 48.001 9.274 0.929 1.00 16.57 96 ASP A O 1
ATOM 834 N N . LEU A 1 98 ? 48.690 7.238 1.606 1.00 14.33 97 LEU A N 1
ATOM 835 C CA . LEU A 1 98 ? 47.658 6.517 0.882 1.00 14.96 97 LEU A CA 1
ATOM 836 C C . LEU A 1 98 ? 47.088 5.374 1.713 1.00 14.41 97 LEU A C 1
ATOM 837 O O . LEU A 1 98 ? 47.349 4.199 1.392 1.00 15.94 97 LEU A O 1
ATOM 842 N N . PRO A 1 99 ? 46.393 5.684 2.819 1.00 13.92 98 PRO A N 1
ATOM 843 C CA . PRO A 1 99 ? 45.784 4.622 3.638 1.00 13.51 98 PRO A CA 1
ATOM 844 C C . PRO A 1 99 ? 44.438 4.137 3.073 1.00 13.77 98 PRO A C 1
ATOM 845 O O . PRO A 1 99 ? 43.719 4.847 2.345 1.00 15.00 98 PRO A O 1
ATOM 849 N N . THR A 1 100 ? 44.060 2.954 3.528 1.00 13.02 99 THR A N 1
ATOM 850 C CA . THR A 1 100 ? 42.676 2.492 3.543 1.00 12.02 99 THR A CA 1
ATOM 851 C C . THR A 1 100 ? 41.996 2.944 4.827 1.00 12.74 99 THR A C 1
ATOM 852 O O . THR A 1 100 ? 42.565 2.791 5.928 1.00 12.74 99 THR A O 1
ATOM 856 N N . VAL A 1 101 ? 40.806 3.520 4.669 1.00 12.69 100 VAL A N 1
ATOM 857 C CA . VAL A 1 101 ? 40.030 4.035 5.781 1.00 13.19 100 VAL A CA 1
ATOM 858 C C . VAL A 1 101 ? 38.648 3.433 5.841 1.00 12.91 1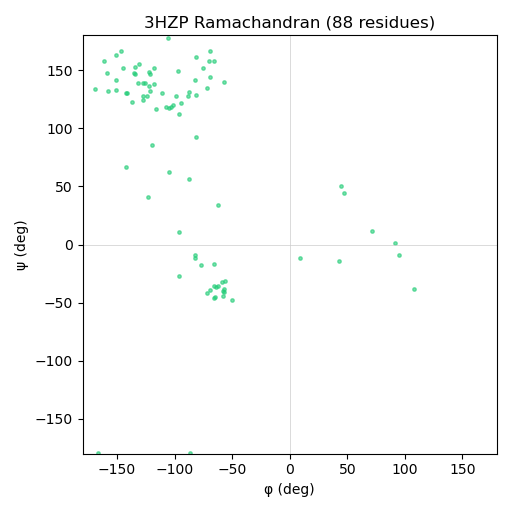00 VAL A C 1
ATOM 859 O O . VAL A 1 101 ? 37.945 3.396 4.826 1.00 13.20 100 VAL A O 1
ATOM 863 N N . THR A 1 102 ? 38.275 2.904 7.004 1.00 13.52 101 THR A N 1
ATOM 864 C CA . THR A 1 102 ? 36.915 2.422 7.281 1.00 12.31 101 THR A CA 1
ATOM 865 C C . THR A 1 102 ? 36.235 3.494 8.106 1.00 13.64 101 THR A C 1
ATOM 866 O O . THR A 1 102 ? 36.728 3.869 9.183 1.00 14.65 101 THR A O 1
ATOM 870 N N . SER A 1 103 ? 35.134 4.044 7.594 1.00 13.32 102 SER A N 1
ATOM 871 C CA . SER A 1 103 ? 34.366 5.074 8.313 1.00 13.86 102 SER A CA 1
ATOM 872 C C . SER A 1 103 ? 32.948 4.594 8.509 1.00 13.70 102 SER A C 1
ATOM 873 O O . SER A 1 103 ? 32.394 3.881 7.650 1.00 14.28 102 SER A O 1
ATOM 876 N N . ILE A 1 104 ? 32.347 4.983 9.623 1.00 14.20 103 ILE A N 1
ATOM 877 C CA . ILE A 1 104 ? 30.973 4.669 9.946 1.00 13.37 103 ILE A CA 1
ATOM 878 C C . ILE A 1 104 ? 30.267 5.994 10.244 1.00 13.70 103 ILE A C 1
ATOM 879 O O . ILE A 1 104 ? 30.867 6.889 10.855 1.00 14.78 103 ILE A O 1
ATOM 884 N N . PHE A 1 105 ? 29.035 6.128 9.764 1.00 12.88 104 PHE A N 1
ATOM 885 C CA . PHE A 1 105 ? 28.206 7.315 9.898 1.00 12.32 104 PHE A CA 1
ATOM 886 C C . PHE A 1 105 ? 26.895 6.944 10.589 1.00 13.72 104 PHE A C 1
ATOM 887 O O . PHE A 1 105 ? 26.393 5.824 10.421 1.00 13.54 104 PHE A O 1
ATOM 895 N N . LYS A 1 106 ? 26.350 7.898 11.350 1.00 12.86 105 LYS A N 1
ATOM 896 C CA . LYS A 1 106 ? 25.045 7.767 11.954 1.00 13.44 105 LYS A CA 1
ATOM 897 C C . LYS A 1 106 ? 24.280 9.032 11.777 1.00 12.99 105 LYS A C 1
ATOM 898 O O . LYS A 1 106 ? 24.854 10.127 11.771 1.00 13.27 105 LYS A O 1
ATOM 904 N N . LYS A 1 107 ? 22.961 8.918 11.650 1.00 12.61 106 LYS A N 1
ATOM 905 C CA . LYS A 1 107 ? 22.104 10.088 11.622 1.00 14.68 106 LYS A CA 1
ATOM 906 C C . LYS A 1 107 ? 21.707 10.459 13.050 1.00 15.68 106 LYS A C 1
ATOM 907 O O . LYS A 1 107 ? 21.254 9.587 13.850 1.00 17.69 106 LYS A O 1
ATOM 913 N N . ILE A 1 108 ? 21.912 11.713 13.403 1.00 14.02 107 ILE A N 1
ATOM 914 C CA . ILE A 1 108 ? 21.581 12.222 14.731 1.00 13.50 107 ILE A CA 1
ATOM 915 C C . ILE A 1 108 ? 20.719 13.441 14.455 1.00 13.32 107 ILE A C 1
ATOM 916 O O . ILE A 1 108 ? 21.117 14.346 13.712 1.00 12.47 107 ILE A O 1
ATOM 921 N N . ASP A 1 109 ? 19.514 13.486 15.012 1.00 11.64 108 ASP A N 1
ATOM 922 C CA . ASP A 1 109 ? 18.582 14.591 14.736 1.00 10.98 108 ASP A CA 1
ATOM 923 C C . ASP A 1 109 ? 18.488 14.873 13.229 1.00 12.51 108 ASP A C 1
ATOM 924 O O . ASP A 1 109 ? 18.532 16.009 12.793 1.00 12.84 108 ASP A O 1
ATOM 929 N N . GLU A 1 110 ? 18.381 13.783 12.465 1.00 12.94 109 GLU A N 1
ATOM 930 C CA . GLU A 1 110 ? 18.126 13.810 11.026 1.00 15.32 109 GLU A CA 1
ATOM 931 C C . GLU A 1 110 ? 19.306 14.291 10.195 1.00 15.40 109 GLU A C 1
ATOM 932 O O . GLU A 1 110 ? 19.147 14.545 8.995 1.00 19.37 109 GLU A O 1
ATOM 938 N N . LYS A 1 111 ? 20.479 14.400 10.804 1.00 13.05 110 LYS A N 1
ATOM 939 C CA . LYS A 1 111 ? 21.685 14.836 10.124 1.00 14.73 110 LYS A CA 1
ATOM 940 C C . LYS A 1 111 ? 22.769 13.804 10.216 1.00 13.34 110 LYS A C 1
ATOM 941 O O . LYS A 1 111 ? 23.026 13.220 11.272 1.00 13.44 110 LYS A O 1
ATOM 945 N N . TRP A 1 112 ? 23.456 13.555 9.098 1.00 12.68 111 TRP A N 1
ATOM 946 C CA . TRP A 1 112 ? 24.546 12.620 9.076 1.00 12.85 111 TRP A CA 1
ATOM 947 C C . TRP A 1 112 ? 25.769 13.151 9.804 1.00 13.85 111 TRP A C 1
ATOM 948 O O . TRP A 1 112 ? 26.192 14.295 9.570 1.00 14.56 111 TRP A O 1
ATOM 959 N N . LYS A 1 113 ? 26.363 12.302 10.634 1.00 14.59 112 LYS A N 1
ATOM 960 C CA . LYS A 1 113 ? 27.587 12.608 11.353 1.00 14.47 112 LYS A CA 1
ATOM 961 C C . LYS A 1 113 ? 28.535 11.417 11.278 1.00 15.49 112 LYS A C 1
ATOM 962 O O . LYS A 1 113 ? 28.114 10.276 11.218 1.00 14.04 112 LYS A O 1
ATOM 968 N N A VAL A 1 114 ? 29.831 11.688 11.242 0.50 15.80 113 VAL A N 1
ATOM 969 N N B VAL A 1 114 ? 29.837 11.705 11.368 0.50 15.99 113 VAL A N 1
ATOM 970 C CA A VAL A 1 114 ? 30.796 10.596 11.276 0.50 15.85 113 VAL A CA 1
ATOM 971 C CA B VAL A 1 114 ? 30.856 10.649 11.482 0.50 15.97 113 VAL A CA 1
ATOM 972 C C A VAL A 1 114 ? 30.875 10.069 12.724 0.50 15.79 113 VAL A C 1
ATOM 973 C C B VAL A 1 114 ? 30.867 10.045 12.865 0.50 16.67 113 VAL A C 1
ATOM 974 O O A VAL A 1 114 ? 30.949 10.877 13.666 0.50 17.47 113 VAL A O 1
ATOM 975 O O B VAL A 1 114 ? 30.969 10.725 13.909 0.50 15.67 113 VAL A O 1
ATOM 982 N N . ALA A 1 115 ? 30.753 8.743 12.889 1.00 15.51 114 ALA A N 1
ATOM 983 C CA . ALA A 1 115 ? 30.680 8.028 14.130 1.00 14.47 114 ALA A CA 1
ATOM 984 C C . ALA A 1 115 ? 31.957 7.284 14.469 1.00 14.79 114 ALA A C 1
ATOM 985 O O . ALA A 1 115 ? 32.184 6.956 15.640 1.00 14.55 114 ALA A O 1
ATOM 987 N N . TRP A 1 116 ? 32.764 6.957 13.467 1.00 14.53 115 TRP A N 1
ATOM 988 C CA . TRP A 1 116 ? 33.954 6.118 13.704 1.00 15.36 115 TRP A CA 1
ATOM 989 C C . TRP A 1 116 ? 34.837 6.198 12.485 1.00 14.22 115 TRP A C 1
ATOM 990 O O . TRP A 1 116 ? 34.369 6.268 11.355 1.00 14.48 115 TRP A O 1
ATOM 1017 N N . GLN A 1 118 ? 38.793 4.366 11.241 1.00 12.52 117 GLN A N 1
ATOM 1018 C CA . GLN A 1 118 ? 40.069 3.710 11.428 1.00 11.95 117 GLN A CA 1
ATOM 1019 C C . GLN A 1 118 ? 40.837 3.773 10.132 1.00 13.16 117 GLN A C 1
ATOM 1020 O O . GLN A 1 118 ? 40.307 3.454 9.068 1.00 13.21 117 GLN A O 1
ATOM 1026 N N . ARG A 1 119 ? 42.103 4.140 10.227 1.00 12.30 118 ARG A N 1
ATOM 1027 C CA . ARG A 1 119 ? 42.989 4.194 9.078 1.00 11.63 118 ARG A CA 1
ATOM 1028 C C . ARG A 1 119 ? 44.167 3.255 9.188 1.00 11.91 118 ARG A C 1
ATOM 1029 O O . ARG A 1 119 ? 44.664 2.984 10.278 1.00 12.28 118 ARG A O 1
ATOM 1037 N N . SER A 1 120 ? 44.658 2.831 8.030 1.00 12.11 119 SER A N 1
ATOM 1038 C CA . SER A 1 120 ? 45.827 1.975 7.930 1.00 11.69 119 SER A CA 1
ATOM 1039 C C . SER A 1 120 ? 47.096 2.824 7.822 1.00 11.86 119 SER A C 1
ATOM 1040 O O . SER A 1 120 ? 47.028 4.041 7.742 1.00 13.19 119 SER A O 1
ATOM 1043 N N A SER A 1 121 ? 48.238 2.161 7.727 0.50 12.11 120 SER A N 1
ATOM 1044 N N B SER A 1 121 ? 48.261 2.188 7.750 0.50 11.90 120 SER A N 1
ATOM 1045 C CA A SER A 1 121 ? 49.444 2.833 7.282 0.50 13.36 120 SER A CA 1
ATOM 1046 C CA B SER A 1 121 ? 49.455 2.927 7.342 0.50 12.91 120 SER A CA 1
ATOM 1047 C C A SER A 1 121 ? 49.224 3.399 5.858 0.50 12.51 120 SER A C 1
ATOM 1048 C C B SER A 1 121 ? 49.285 3.354 5.877 0.50 13.21 120 SER A C 1
ATOM 1049 O O A SER A 1 121 ? 48.278 3.048 5.113 0.50 11.03 120 SER A O 1
ATOM 1050 O O B SER A 1 121 ? 48.467 2.823 5.119 0.50 14.46 120 SER A O 1
ATOM 1055 N N . GLY A 1 122 ? 50.084 4.340 5.487 1.00 14.67 121 GLY A N 1
ATOM 1056 C CA . GLY A 1 122 ? 49.856 5.090 4.263 1.00 14.41 121 GLY A CA 1
ATOM 1057 C C . GLY A 1 122 ? 50.543 4.629 3.003 1.00 15.24 121 GLY A C 1
ATOM 1058 O O . GLY A 1 122 ? 50.690 5.436 2.088 1.00 15.64 121 GLY A O 1
ATOM 1059 N N . GLN A 1 123 ? 50.900 3.356 2.918 1.00 15.58 122 GLN A N 1
ATOM 1060 C CA . GLN A 1 123 ? 51.566 2.805 1.716 1.00 14.35 122 GLN A CA 1
ATOM 1061 C C . GLN A 1 123 ? 50.789 1.628 1.118 1.0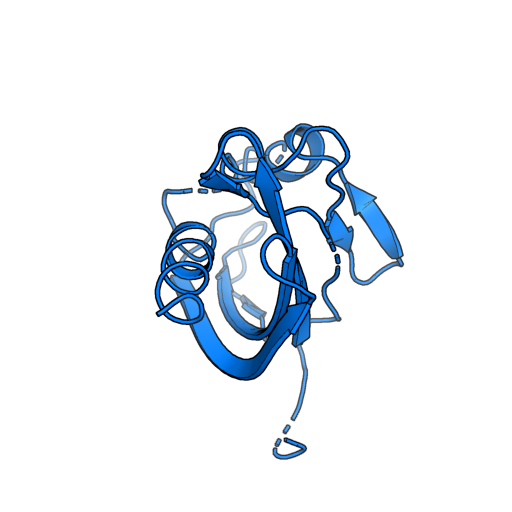0 14.48 122 GLN A C 1
ATOM 1062 O O . GLN A 1 123 ? 51.357 0.612 0.746 1.00 16.53 122 GLN A O 1
ATOM 1068 N N . SER A 1 124 ? 49.471 1.757 1.093 1.00 15.45 123 SER A N 1
ATOM 1069 C CA . SER A 1 124 ? 48.632 0.698 0.536 1.00 13.53 123 SER A CA 1
ATOM 1070 C C . SER A 1 124 ? 48.863 0.522 -0.968 1.00 14.86 123 SER A C 1
ATOM 1071 O O . SER A 1 124 ? 49.313 1.439 -1.678 1.00 15.92 123 SER A O 1
ATOM 1074 N N . ASP A 1 125 ? 48.506 -0.662 -1.446 1.00 15.61 124 ASP A N 1
ATOM 1075 C CA . ASP A 1 125 ? 48.683 -1.051 -2.847 1.00 17.89 124 ASP A CA 1
ATOM 1076 C C . ASP A 1 125 ? 47.312 -1.022 -3.522 1.00 17.39 124 ASP A C 1
ATOM 1077 O O . ASP A 1 125 ? 46.506 -1.927 -3.352 1.00 17.75 124 ASP A O 1
ATOM 1098 N N . THR A 1 127 ? 46.448 -1.554 -6.441 1.00 21.63 126 THR A N 1
ATOM 1099 C CA . THR A 1 127 ? 46.191 -2.632 -7.408 1.00 23.15 126 THR A CA 1
ATOM 1100 C C . THR A 1 127 ? 45.420 -3.808 -6.827 1.00 22.29 126 THR A C 1
ATOM 1101 O O . THR A 1 127 ? 44.903 -4.633 -7.570 1.00 23.99 126 THR A O 1
ATOM 1105 N N . LEU A 1 128 ? 45.317 -3.902 -5.501 1.00 18.08 127 LEU A N 1
ATOM 1106 C CA . LEU A 1 128 ? 44.649 -5.003 -4.880 1.00 17.77 127 LEU A CA 1
ATOM 1107 C C . LEU A 1 128 ? 43.138 -4.867 -4.808 1.00 22.00 127 LEU A C 1
ATOM 1108 O O . LEU A 1 128 ? 42.462 -5.820 -4.441 1.00 26.35 127 LEU A O 1
ATOM 1113 N N . TRP A 1 129 ? 42.622 -3.702 -5.147 1.00 22.32 128 TRP A N 1
ATOM 1114 C CA . TRP A 1 129 ? 41.197 -3.435 -5.069 1.00 24.83 128 TRP A CA 1
ATOM 1115 C C . TRP A 1 129 ? 40.539 -3.774 -6.402 1.00 30.26 128 TRP A C 1
ATOM 1116 O O . TRP A 1 129 ? 41.222 -3.692 -7.418 1.00 29.86 128 TRP A O 1
#

Radius of gyration: 14.22 Å; Cα contacts (8 Å, |Δi|>4): 272; chains: 1; bounding box: 42×29×28 Å

Secondary structure (DSSP, 8-state):
-HHHHHHHHHHHHSSS----HHHHHB-TT--EE-TTS-EE-HHHHH---SSSEEEEEEEEEEEEEEEESSSSEEEEEEEEEEEEEETTEEEEEB-EEEEEEEEETTEEEE---B--SB-----

InterPro domains:
  IPR024525 Protein of unknown function DUF3804 [PF12707] (2-129)
  IPR032710 NTF2-like domain superfamily [SSF54427] (2-119)